Protein AF-A0A953E4W8-F1 (afdb_monomer)

Sequence (129 aa):
MKRWLADLLIRLLRNFVEQVLTALLLWLLEALKAKLHECWQARHDRKRAEQEEAARERQRAEAAGDSEAARAAAAREAAAVRDANLIREMAEATKQVIESIALEVPKAVSEAVAAAADQSQKAIAQISG

Solvent-accessible surface area (backbone atoms only — not comparable to full-atom values): 6850 Å² total; per-residue (Å²): 114,75,66,62,54,51,54,50,50,52,54,51,51,49,55,50,51,54,50,53,51,49,53,51,50,52,52,48,51,52,52,50,50,52,52,50,47,52,55,48,50,60,51,49,54,52,50,50,52,54,44,54,50,31,53,51,51,24,53,51,23,55,76,68,67,39,67,65,55,27,52,56,26,50,53,50,39,54,49,49,52,50,53,53,51,50,52,51,52,52,53,52,54,50,49,52,50,52,56,49,48,68,58,50,49,61,50,56,50,51,54,53,52,49,52,52,50,52,51,51,51,51,53,54,51,67,76,75,108

Structure (mmCIF, N/CA/C/O backbone):
data_AF-A0A953E4W8-F1
#
_entry.id   AF-A0A953E4W8-F1
#
loop_
_atom_site.group_PDB
_atom_site.id
_atom_site.type_symbol
_atom_site.label_atom_id
_atom_site.label_alt_id
_atom_site.label_comp_id
_atom_site.label_asym_id
_atom_site.label_entity_id
_atom_site.label_seq_id
_atom_site.pdbx_PDB_ins_code
_atom_site.Cartn_x
_atom_site.Cartn_y
_atom_site.Cartn_z
_atom_site.occupancy
_atom_site.B_iso_or_equiv
_atom_site.auth_seq_id
_atom_site.auth_comp_id
_atom_site.auth_asym_id
_atom_site.auth_atom_id
_atom_site.pdbx_PDB_model_num
ATOM 1 N N . MET A 1 1 ? -26.256 0.101 48.212 1.00 70.00 1 MET A N 1
ATOM 2 C CA . MET A 1 1 ? -24.826 0.431 47.995 1.00 70.00 1 MET A CA 1
ATOM 3 C C . MET A 1 1 ? -24.113 -0.537 47.044 1.00 70.00 1 MET A C 1
ATOM 5 O O . MET A 1 1 ? -23.498 -0.057 46.106 1.00 70.00 1 MET A O 1
ATOM 9 N N . LYS A 1 2 ? -24.232 -1.869 47.196 1.00 74.38 2 LYS A N 1
ATOM 10 C CA . LYS A 1 2 ? -23.499 -2.853 46.361 1.00 74.38 2 LYS A CA 1
ATOM 11 C C . LYS A 1 2 ? -23.723 -2.735 44.833 1.00 74.38 2 LYS A C 1
ATOM 13 O O . LYS A 1 2 ? -22.767 -2.858 44.082 1.00 74.38 2 LYS A O 1
ATOM 18 N N . ARG A 1 3 ? -24.948 -2.433 44.374 1.00 77.25 3 ARG A N 1
ATOM 19 C CA . ARG A 1 3 ? -25.274 -2.292 42.933 1.00 77.25 3 ARG A CA 1
ATOM 20 C C . ARG A 1 3 ? -24.633 -1.070 42.264 1.00 77.25 3 ARG A C 1
ATOM 22 O O . ARG A 1 3 ? -24.191 -1.166 41.131 1.00 77.25 3 ARG A O 1
ATOM 29 N N . TRP A 1 4 ? -24.506 0.042 42.989 1.00 86.31 4 TRP A N 1
ATOM 30 C CA . TRP A 1 4 ? -23.878 1.260 42.463 1.00 86.31 4 TRP A CA 1
ATOM 31 C C . TRP A 1 4 ? -22.383 1.058 42.175 1.00 86.31 4 TRP A C 1
ATOM 33 O O . TRP A 1 4 ? -21.880 1.521 41.157 1.00 86.31 4 TRP A O 1
ATOM 43 N N . LEU A 1 5 ? -21.688 0.307 43.038 1.00 89.50 5 LEU A N 1
ATOM 44 C CA . LEU A 1 5 ? -20.272 -0.007 42.845 1.00 89.50 5 LEU A CA 1
ATOM 45 C C . LEU A 1 5 ? -20.053 -0.932 41.637 1.00 89.50 5 LEU A C 1
ATOM 47 O O . LEU A 1 5 ? -19.123 -0.707 40.870 1.00 89.50 5 LEU A O 1
ATOM 51 N N . ALA A 1 6 ? -20.919 -1.935 41.452 1.00 81.00 6 ALA A N 1
ATOM 52 C CA . ALA A 1 6 ? -20.861 -2.835 40.299 1.00 81.00 6 ALA A CA 1
ATOM 53 C C . ALA A 1 6 ? -21.097 -2.084 38.975 1.00 81.00 6 ALA A C 1
ATOM 55 O O . ALA A 1 6 ? -20.328 -2.259 38.034 1.00 81.00 6 ALA A O 1
ATOM 56 N N . ASP A 1 7 ? -22.083 -1.183 38.926 1.00 83.88 7 ASP A N 1
ATOM 57 C CA . ASP A 1 7 ? -22.347 -0.346 37.747 1.00 83.88 7 ASP A CA 1
ATOM 58 C C . ASP A 1 7 ? -21.177 0.586 37.410 1.00 83.88 7 ASP A C 1
ATOM 60 O O . ASP A 1 7 ? -20.830 0.757 36.238 1.00 83.88 7 ASP A O 1
ATOM 64 N N . LEU A 1 8 ? -20.545 1.181 38.427 1.00 90.44 8 LEU A N 1
ATOM 65 C CA . LEU A 1 8 ? -19.372 2.031 38.235 1.00 90.44 8 LEU A CA 1
ATOM 66 C C . LEU A 1 8 ? -18.190 1.225 37.677 1.00 90.44 8 LEU A C 1
ATOM 68 O O . LEU A 1 8 ? -17.541 1.661 36.726 1.00 90.44 8 LEU A O 1
ATOM 72 N N . LEU A 1 9 ? -17.947 0.035 38.236 1.00 89.31 9 LEU A N 1
ATOM 73 C CA . LEU A 1 9 ? -16.902 -0.885 37.788 1.00 89.31 9 LEU A CA 1
ATOM 74 C C . LEU A 1 9 ? -17.098 -1.295 36.329 1.00 89.31 9 LEU A C 1
ATOM 76 O O . LEU A 1 9 ? -16.143 -1.251 35.563 1.00 89.31 9 LEU A O 1
ATOM 80 N N . ILE A 1 10 ? -18.325 -1.626 35.920 1.00 84.25 10 ILE A N 1
ATOM 81 C CA . ILE A 1 10 ? -18.620 -2.037 34.540 1.00 84.25 10 ILE A CA 1
ATOM 82 C C . ILE A 1 10 ? -18.406 -0.882 33.557 1.00 84.25 10 ILE A C 1
ATOM 84 O O . ILE A 1 10 ? -17.823 -1.090 32.496 1.00 84.25 10 ILE A O 1
ATOM 88 N N . ARG A 1 11 ? -18.811 0.348 33.904 1.00 84.94 11 ARG A N 1
ATOM 89 C CA . ARG A 1 11 ? -18.560 1.529 33.054 1.00 84.94 11 ARG A CA 1
ATOM 90 C C . ARG A 1 11 ? -17.070 1.822 32.902 1.00 84.94 11 ARG A C 1
ATOM 92 O O . ARG A 1 11 ? -16.615 2.097 31.796 1.00 84.94 11 ARG A O 1
ATOM 99 N N . LEU A 1 12 ? -16.314 1.741 33.998 1.00 87.94 12 LEU A N 1
ATOM 100 C CA . LEU A 1 12 ? -14.861 1.917 33.976 1.00 87.94 12 LEU A CA 1
ATOM 101 C C . LEU A 1 12 ? -14.181 0.836 33.136 1.00 87.94 12 LEU A C 1
ATOM 103 O O . LEU A 1 12 ? -13.343 1.163 32.300 1.00 87.94 12 LEU A O 1
ATOM 107 N N . LEU A 1 13 ? -14.573 -0.429 33.316 1.00 85.88 13 LEU A N 1
ATOM 108 C CA . LEU A 1 13 ? -14.018 -1.545 32.555 1.00 85.88 13 LEU A CA 1
ATOM 109 C C . LEU A 1 13 ? -14.324 -1.398 31.062 1.00 85.88 13 LEU A C 1
ATOM 111 O O . LEU A 1 13 ? -13.432 -1.580 30.244 1.00 85.88 13 LEU A O 1
ATOM 115 N N . ARG A 1 14 ? -15.554 -1.006 30.707 1.00 81.62 14 ARG A N 1
ATOM 116 C CA . ARG A 1 14 ? -15.955 -0.751 29.319 1.00 81.62 14 ARG A CA 1
ATOM 117 C C . ARG A 1 14 ? -15.106 0.346 28.682 1.00 81.62 14 ARG A C 1
ATOM 119 O O . ARG A 1 14 ? -14.531 0.113 27.627 1.00 81.62 14 ARG A O 1
ATOM 126 N N . ASN A 1 15 ? -14.979 1.499 29.338 1.00 85.12 15 ASN A N 1
ATOM 127 C CA . ASN A 1 15 ? -14.169 2.604 28.823 1.00 85.12 15 ASN A CA 1
ATOM 128 C C . ASN A 1 15 ? -12.692 2.216 28.691 1.00 85.12 15 ASN A C 1
ATOM 130 O O . ASN A 1 15 ? -12.044 2.578 27.714 1.00 85.12 15 ASN A O 1
ATOM 134 N N . PHE A 1 16 ? -12.159 1.466 29.658 1.00 83.88 16 PHE A N 1
ATOM 135 C CA . PHE A 1 16 ? -10.785 0.977 29.604 1.00 83.88 16 PHE A CA 1
ATOM 136 C C . PHE A 1 16 ? -10.578 0.017 28.428 1.00 83.88 16 PHE A C 1
ATOM 138 O O . PHE A 1 16 ? -9.639 0.182 27.654 1.00 83.88 16 PHE A O 1
ATOM 145 N N . VAL A 1 17 ? -11.481 -0.950 28.255 1.00 83.75 17 VAL A N 1
ATOM 146 C CA . VA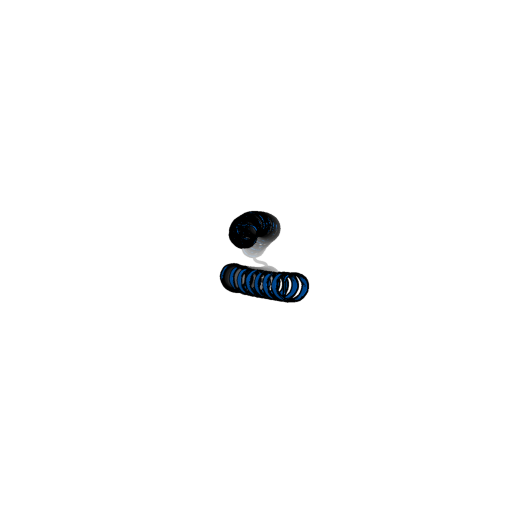L A 1 17 ? -11.440 -1.919 27.155 1.00 83.75 17 VAL A CA 1
ATOM 147 C C . VAL A 1 17 ? -11.578 -1.213 25.803 1.00 83.75 17 VAL A C 1
ATOM 149 O O . VAL A 1 17 ? -10.773 -1.476 24.914 1.00 83.75 17 VAL A O 1
ATOM 152 N N . GLU A 1 18 ? -12.510 -0.265 25.657 1.00 81.00 18 GLU A N 1
ATOM 153 C CA . GLU A 1 18 ? -12.665 0.551 24.441 1.00 81.00 18 GLU A CA 1
ATOM 154 C C . GLU A 1 18 ? -11.392 1.355 24.120 1.00 81.00 18 GLU A C 1
ATOM 156 O O . GLU A 1 18 ? -10.946 1.367 22.969 1.00 81.00 18 GLU A O 1
ATOM 161 N N . GLN A 1 19 ? -10.753 1.978 25.118 1.00 82.56 19 GLN A N 1
ATOM 162 C CA . GLN A 1 19 ? -9.501 2.717 24.920 1.00 82.56 19 GLN A CA 1
ATOM 163 C C . GLN A 1 19 ? -8.333 1.804 24.531 1.00 82.56 19 GLN A C 1
ATOM 165 O O . GLN A 1 19 ? -7.614 2.113 23.581 1.00 82.56 19 GLN A O 1
ATOM 170 N N . VAL A 1 20 ? -8.152 0.674 25.224 1.00 85.31 20 VAL A N 1
ATOM 171 C CA . VAL A 1 20 ? -7.076 -0.287 24.931 1.00 85.31 20 VAL A CA 1
ATOM 172 C C . VAL A 1 20 ? -7.248 -0.879 23.534 1.00 85.31 20 VAL A C 1
ATOM 174 O O . VAL A 1 20 ? -6.282 -0.943 22.776 1.00 85.31 20 VAL A O 1
ATOM 177 N N . LEU A 1 21 ? -8.470 -1.256 23.153 1.00 83.12 21 LEU A N 1
ATOM 178 C CA . LEU A 1 21 ? -8.756 -1.762 21.811 1.00 83.12 21 LEU A CA 1
ATOM 179 C C . LEU A 1 21 ? -8.523 -0.704 20.737 1.00 83.12 21 LEU A C 1
ATOM 181 O O . LEU A 1 21 ? -7.903 -1.008 19.723 1.00 83.12 21 LEU A O 1
ATOM 185 N N . THR A 1 22 ? -8.952 0.537 20.962 1.00 82.25 22 THR A N 1
ATOM 186 C CA . THR A 1 22 ? -8.703 1.632 20.012 1.00 82.25 22 THR A CA 1
ATOM 187 C C . THR A 1 22 ? -7.204 1.872 19.831 1.00 82.25 22 THR A C 1
ATOM 189 O O . THR A 1 22 ? -6.736 1.991 18.700 1.00 82.25 22 THR A O 1
ATOM 192 N N . ALA A 1 23 ? -6.431 1.880 20.921 1.00 81.38 23 ALA A N 1
ATOM 193 C CA . ALA A 1 23 ? -4.980 2.037 20.865 1.00 81.38 23 ALA A CA 1
ATOM 194 C C . ALA A 1 23 ? -4.304 0.877 20.112 1.00 81.38 23 ALA A C 1
ATOM 196 O O . ALA A 1 23 ? -3.439 1.113 19.271 1.00 81.38 23 ALA A O 1
ATOM 197 N N . LEU A 1 24 ? -4.732 -0.367 20.360 1.00 84.94 24 LEU A N 1
ATOM 198 C CA . LEU A 1 24 ? -4.236 -1.547 19.645 1.00 84.94 24 LEU A CA 1
ATOM 199 C C . LEU A 1 24 ? -4.577 -1.507 18.151 1.00 84.94 24 LEU A C 1
ATOM 201 O O . LEU A 1 24 ? -3.732 -1.854 17.330 1.00 84.94 24 LEU A O 1
ATOM 205 N N . LEU A 1 25 ? -5.785 -1.067 17.789 1.00 82.62 25 LEU A N 1
ATOM 206 C CA . LEU A 1 25 ? -6.201 -0.920 16.393 1.00 82.62 25 LEU A CA 1
ATOM 207 C C . LEU A 1 25 ? -5.398 0.160 15.671 1.00 82.62 25 LEU A C 1
ATOM 209 O O . LEU A 1 25 ? -4.935 -0.078 14.559 1.00 82.62 25 LEU A O 1
ATOM 213 N N . LEU A 1 26 ? -5.194 1.319 16.301 1.00 84.00 26 LEU A N 1
ATOM 214 C CA . LEU A 1 26 ? -4.360 2.385 15.745 1.00 84.00 26 LEU A CA 1
ATOM 215 C C . LEU A 1 26 ? -2.924 1.903 15.531 1.00 84.00 26 LEU A C 1
ATOM 217 O O . LEU A 1 26 ? -2.381 2.064 14.441 1.00 84.00 26 LEU A O 1
ATOM 221 N N . TRP A 1 27 ? -2.347 1.234 16.530 1.00 84.88 27 TRP A N 1
ATOM 222 C CA . TRP A 1 27 ? -1.007 0.665 16.424 1.00 84.88 27 TRP A CA 1
ATOM 223 C C . TRP A 1 27 ? -0.900 -0.382 15.304 1.00 84.88 27 TRP A C 1
ATOM 225 O O . TRP A 1 27 ? 0.045 -0.360 14.514 1.00 84.88 27 TRP A O 1
ATOM 235 N N . LEU A 1 28 ? -1.893 -1.269 15.180 1.00 85.00 28 LEU A N 1
ATOM 236 C CA . LEU A 1 28 ? -1.947 -2.266 14.110 1.00 85.00 28 LEU A CA 1
ATOM 237 C C . LEU A 1 28 ? -2.035 -1.608 12.726 1.00 85.00 28 LEU A C 1
ATOM 239 O O . LEU A 1 28 ? -1.326 -2.020 11.809 1.00 85.00 28 LEU A O 1
ATOM 243 N N . LEU A 1 29 ? -2.882 -0.586 12.573 1.00 83.38 29 LEU A N 1
ATOM 244 C CA . LEU A 1 29 ? -3.036 0.161 11.322 1.00 83.38 29 LEU A CA 1
ATOM 245 C C . LEU A 1 29 ? -1.743 0.880 10.929 1.00 83.38 29 LEU A C 1
ATOM 247 O O . LEU A 1 29 ? -1.359 0.849 9.759 1.00 83.38 29 LEU A O 1
ATOM 251 N N . GLU A 1 30 ? -1.044 1.485 11.889 1.00 85.19 30 GLU A N 1
ATOM 252 C CA . GLU A 1 30 ? 0.260 2.106 11.650 1.00 85.19 30 GLU A CA 1
ATOM 253 C C . GLU A 1 30 ? 1.305 1.082 11.198 1.00 85.19 30 GLU A C 1
ATOM 255 O O . GLU A 1 30 ? 2.003 1.318 10.208 1.00 85.19 30 GLU A O 1
ATOM 260 N N . ALA A 1 31 ? 1.370 -0.081 11.851 1.00 82.31 31 ALA A N 1
ATOM 261 C CA . ALA A 1 31 ? 2.287 -1.155 11.475 1.00 82.31 31 ALA A CA 1
ATOM 262 C C . ALA A 1 31 ? 1.999 -1.697 10.061 1.00 82.31 31 ALA A C 1
ATOM 264 O O . ALA A 1 31 ? 2.920 -1.880 9.258 1.00 82.31 31 ALA A O 1
ATOM 265 N N . LEU A 1 32 ? 0.721 -1.907 9.727 1.00 84.44 32 LEU A N 1
ATOM 266 C CA . LEU A 1 32 ? 0.283 -2.337 8.396 1.00 84.44 32 LEU A CA 1
ATOM 267 C C . LEU A 1 32 ? 0.634 -1.303 7.328 1.00 84.44 32 LEU A C 1
ATOM 269 O O . LEU A 1 32 ? 1.190 -1.653 6.287 1.00 84.44 32 LEU A O 1
ATOM 273 N N . LYS A 1 33 ? 0.367 -0.023 7.599 1.00 82.25 33 LYS A N 1
ATOM 274 C CA . LYS A 1 33 ? 0.711 1.082 6.702 1.00 82.25 33 LYS A CA 1
ATOM 275 C C . LYS A 1 33 ? 2.217 1.156 6.460 1.00 82.25 33 LYS A C 1
ATOM 277 O O . LYS A 1 33 ? 2.627 1.301 5.310 1.00 82.25 33 LYS A O 1
ATOM 282 N N . ALA A 1 34 ? 3.031 1.025 7.508 1.00 81.19 34 ALA A N 1
ATOM 283 C CA . ALA A 1 34 ? 4.486 1.035 7.392 1.00 81.19 34 ALA A CA 1
ATOM 284 C C . ALA 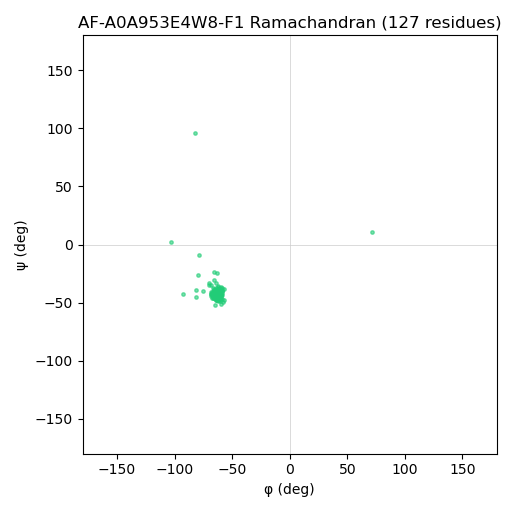A 1 34 ? 4.987 -0.122 6.514 1.00 81.19 34 ALA A C 1
ATOM 286 O O . ALA A 1 34 ? 5.735 0.109 5.564 1.00 81.19 34 ALA A O 1
ATOM 287 N N . LYS A 1 35 ? 4.506 -1.352 6.747 1.00 81.00 35 LYS A N 1
ATOM 288 C CA . LYS A 1 35 ? 4.897 -2.509 5.926 1.00 81.00 35 LYS A CA 1
ATOM 289 C C . LYS A 1 35 ? 4.436 -2.418 4.481 1.00 81.00 35 LYS A C 1
ATOM 291 O O . LYS A 1 35 ? 5.202 -2.753 3.580 1.00 81.00 35 LYS A O 1
ATOM 296 N N . LEU A 1 36 ? 3.228 -1.924 4.242 1.00 83.94 36 LEU A N 1
ATOM 297 C CA . LEU A 1 36 ? 2.746 -1.688 2.886 1.00 83.94 36 LEU A CA 1
ATOM 298 C C . LEU A 1 36 ? 3.576 -0.624 2.171 1.00 83.94 36 LEU A C 1
ATOM 300 O O . LEU A 1 36 ? 3.900 -0.805 1.000 1.00 83.94 36 LEU A O 1
ATOM 304 N N . HIS A 1 37 ? 3.967 0.441 2.872 1.00 84.31 37 HIS A N 1
ATOM 305 C CA . HIS A 1 37 ? 4.826 1.475 2.311 1.00 84.31 37 HIS A CA 1
ATOM 306 C C . HIS A 1 37 ? 6.211 0.931 1.943 1.00 84.31 37 HIS A C 1
ATOM 308 O O . HIS A 1 37 ? 6.650 1.136 0.815 1.00 84.31 37 HIS A O 1
ATOM 314 N N . GLU A 1 38 ? 6.854 0.167 2.832 1.00 81.75 38 GLU A N 1
ATOM 315 C CA . GLU A 1 38 ? 8.145 -0.485 2.563 1.00 81.75 38 GLU A CA 1
ATOM 316 C C . GLU A 1 38 ? 8.072 -1.416 1.343 1.00 81.75 38 GLU A C 1
ATOM 318 O O . GLU A 1 38 ? 8.895 -1.329 0.430 1.00 81.75 38 GLU A O 1
ATOM 323 N N . CYS A 1 39 ? 7.070 -2.301 1.299 1.00 86.88 39 CYS A N 1
ATOM 324 C CA . CYS A 1 39 ? 6.889 -3.233 0.188 1.00 86.88 39 CYS A CA 1
ATOM 325 C C . CYS A 1 39 ? 6.600 -2.507 -1.131 1.00 86.88 39 CYS A C 1
ATOM 327 O O . CYS A 1 39 ? 7.126 -2.893 -2.179 1.00 86.88 39 CYS A O 1
ATOM 329 N N . TRP A 1 40 ? 5.775 -1.459 -1.085 1.00 85.69 40 TRP A N 1
ATOM 330 C CA . TRP A 1 40 ? 5.459 -0.642 -2.249 1.00 85.69 40 TRP A CA 1
ATOM 331 C C . TRP A 1 40 ? 6.700 0.083 -2.766 1.00 85.69 40 TRP A C 1
ATOM 333 O O . TRP A 1 40 ? 6.999 -0.009 -3.955 1.00 85.69 40 TRP A O 1
ATOM 343 N N . GLN A 1 41 ? 7.457 0.726 -1.878 1.00 86.44 41 GLN A N 1
ATOM 344 C CA . GLN A 1 41 ? 8.660 1.471 -2.227 1.00 86.44 41 GLN A CA 1
ATOM 345 C C . GLN A 1 41 ? 9.720 0.548 -2.837 1.00 86.44 41 GLN A C 1
ATOM 347 O O . GLN A 1 41 ? 10.189 0.802 -3.943 1.00 86.44 41 GLN A O 1
ATOM 352 N N . ALA A 1 42 ? 9.987 -0.603 -2.210 1.00 85.44 42 ALA A N 1
ATOM 353 C CA . ALA A 1 42 ? 10.931 -1.587 -2.737 1.00 85.44 42 ALA A CA 1
ATOM 354 C C . ALA A 1 42 ? 10.541 -2.106 -4.134 1.00 85.44 42 ALA A C 1
ATOM 356 O O . ALA A 1 42 ? 11.409 -2.343 -4.978 1.00 85.44 42 ALA A O 1
ATOM 357 N N . ARG A 1 43 ? 9.243 -2.301 -4.403 1.00 85.12 43 ARG A N 1
ATOM 358 C CA . ARG A 1 43 ? 8.764 -2.746 -5.721 1.00 85.12 43 ARG A CA 1
ATOM 359 C C . ARG A 1 43 ? 8.806 -1.626 -6.757 1.00 85.12 43 ARG A C 1
ATOM 361 O O . ARG A 1 43 ? 9.169 -1.874 -7.905 1.00 85.12 43 ARG A O 1
ATOM 368 N N . HIS A 1 44 ? 8.440 -0.418 -6.358 1.00 83.06 44 HIS A N 1
ATOM 369 C CA . HIS A 1 44 ? 8.444 0.755 -7.217 1.00 83.06 44 HIS A CA 1
ATOM 370 C C . HIS A 1 44 ? 9.866 1.139 -7.646 1.00 83.06 44 HIS A C 1
ATOM 372 O O . HIS A 1 44 ? 10.091 1.395 -8.826 1.00 83.06 44 HIS A O 1
ATOM 378 N N . ASP A 1 45 ? 10.839 1.083 -6.736 1.00 88.69 45 ASP A N 1
ATOM 379 C CA . ASP A 1 45 ? 12.236 1.398 -7.045 1.00 88.69 45 ASP A CA 1
ATOM 380 C C . ASP A 1 45 ? 12.837 0.393 -8.040 1.00 88.69 45 ASP A C 1
ATOM 382 O O . ASP A 1 45 ? 13.489 0.793 -9.004 1.00 88.69 45 ASP A O 1
ATOM 386 N N . ARG A 1 46 ? 12.527 -0.905 -7.891 1.00 86.12 46 ARG A N 1
ATOM 387 C CA . ARG A 1 46 ? 12.896 -1.935 -8.884 1.00 86.12 46 ARG A CA 1
ATOM 388 C C . ARG A 1 46 ? 12.303 -1.638 -10.259 1.00 86.12 46 ARG A C 1
ATOM 390 O O . ARG A 1 46 ? 12.999 -1.731 -11.260 1.00 86.12 46 ARG A O 1
ATOM 397 N N . LYS A 1 47 ? 11.031 -1.237 -10.311 1.00 85.94 47 LYS A N 1
ATOM 398 C CA . LYS A 1 47 ? 10.347 -0.935 -11.577 1.00 85.94 47 LYS A CA 1
ATOM 399 C C . LYS A 1 47 ? 10.859 0.339 -12.239 1.00 85.94 47 LYS A C 1
ATOM 401 O O . LYS A 1 47 ? 10.945 0.377 -13.462 1.00 85.94 47 LYS A O 1
ATOM 406 N N . ARG A 1 48 ? 11.243 1.355 -11.460 1.00 86.19 48 ARG A N 1
ATOM 407 C CA . ARG A 1 48 ? 11.941 2.534 -11.993 1.00 86.19 48 ARG A CA 1
ATOM 408 C C . ARG A 1 48 ? 13.277 2.153 -12.621 1.00 86.19 48 ARG A C 1
ATOM 410 O O . ARG A 1 48 ? 13.539 2.574 -13.741 1.00 86.19 48 ARG A O 1
ATOM 417 N N . ALA A 1 49 ? 14.068 1.318 -11.948 1.00 88.12 49 ALA A N 1
ATOM 418 C CA . ALA A 1 49 ? 15.325 0.826 -12.506 1.00 88.12 49 ALA A CA 1
ATOM 419 C C . ALA A 1 49 ? 15.101 0.051 -13.821 1.00 88.12 49 ALA A C 1
ATOM 421 O O . ALA A 1 49 ? 15.749 0.356 -14.817 1.00 88.12 49 ALA A O 1
ATOM 422 N N . GLU A 1 50 ? 14.119 -0.860 -13.865 1.00 87.00 50 GLU A N 1
ATOM 423 C CA . GLU A 1 50 ? 13.750 -1.602 -15.085 1.00 87.00 50 GLU A CA 1
ATOM 424 C C . GLU A 1 50 ? 13.321 -0.671 -16.240 1.00 87.00 50 GLU A C 1
ATOM 426 O O . GLU A 1 50 ? 13.689 -0.898 -17.393 1.00 87.00 50 GLU A O 1
ATOM 431 N N . GLN A 1 51 ? 12.563 0.396 -15.953 1.00 85.69 51 GLN A N 1
ATOM 432 C CA . GLN A 1 51 ? 12.161 1.386 -16.963 1.00 85.69 51 GLN A CA 1
ATOM 433 C C . GLN A 1 51 ? 13.351 2.190 -17.493 1.00 85.69 51 GLN A C 1
ATOM 435 O O . GLN A 1 51 ? 13.463 2.397 -18.702 1.00 85.69 51 GLN A O 1
ATOM 440 N N . GLU A 1 52 ? 14.249 2.632 -16.612 1.00 89.31 52 GLU A N 1
ATOM 441 C CA . GLU A 1 52 ? 15.457 3.353 -17.015 1.00 89.31 52 GLU A CA 1
ATOM 442 C C . GLU A 1 52 ? 16.393 2.476 -17.854 1.00 89.31 52 GLU A C 1
ATOM 444 O O . GLU A 1 52 ? 16.959 2.951 -18.840 1.00 89.31 52 GLU A O 1
ATOM 449 N N . GLU A 1 53 ? 16.549 1.200 -17.498 1.00 89.69 53 GLU A N 1
ATOM 450 C CA . GLU A 1 53 ? 17.329 0.233 -18.274 1.00 89.69 53 GLU A CA 1
ATOM 451 C C . GLU A 1 53 ? 16.722 0.011 -19.661 1.00 89.69 53 GLU A C 1
ATOM 453 O O . GLU A 1 53 ? 17.433 0.146 -20.658 1.00 89.69 53 GLU A O 1
ATOM 458 N N . ALA A 1 54 ? 15.407 -0.218 -19.748 1.00 85.19 54 ALA A N 1
ATOM 459 C CA . ALA A 1 54 ? 14.710 -0.384 -21.024 1.00 85.19 54 ALA A CA 1
ATOM 460 C C . ALA A 1 54 ? 14.816 0.867 -21.919 1.00 85.19 54 ALA A C 1
ATOM 462 O O . ALA A 1 54 ? 15.064 0.754 -23.123 1.00 85.19 54 ALA A O 1
ATOM 463 N N . ALA A 1 55 ? 14.697 2.067 -21.341 1.00 85.62 55 ALA A N 1
ATOM 464 C CA . ALA A 1 55 ? 14.861 3.323 -22.071 1.00 85.62 55 ALA A CA 1
ATOM 465 C C . ALA A 1 55 ? 16.296 3.499 -22.602 1.00 85.62 55 ALA A C 1
ATOM 467 O O . ALA A 1 55 ? 16.497 3.917 -23.745 1.00 85.62 55 ALA A O 1
ATOM 468 N N . ARG A 1 56 ? 17.310 3.133 -21.804 1.00 90.38 56 ARG A N 1
ATOM 469 C CA . ARG A 1 56 ? 18.719 3.154 -22.233 1.00 90.38 56 ARG A CA 1
ATOM 470 C C . ARG A 1 56 ? 18.994 2.123 -23.330 1.00 90.38 56 ARG A C 1
ATOM 472 O O . ARG A 1 56 ? 19.719 2.433 -24.273 1.00 90.38 56 ARG A O 1
ATOM 479 N N . GLU A 1 57 ? 18.434 0.918 -23.232 1.00 88.06 57 GLU A N 1
ATOM 480 C CA . GLU A 1 57 ? 18.546 -0.116 -24.273 1.00 88.06 57 GLU A CA 1
ATOM 481 C C . GLU A 1 57 ? 17.965 0.365 -25.604 1.00 88.06 57 GLU A C 1
ATOM 483 O O . GLU A 1 57 ? 18.606 0.216 -26.646 1.00 88.06 57 GLU A O 1
ATOM 488 N N . ARG A 1 58 ? 16.802 1.021 -25.564 1.00 84.94 58 ARG A N 1
ATOM 489 C CA . ARG A 1 58 ? 16.174 1.608 -26.747 1.00 84.94 58 ARG A CA 1
ATOM 490 C C . ARG A 1 58 ? 17.059 2.666 -27.406 1.00 84.94 58 ARG A C 1
ATOM 492 O O . ARG A 1 58 ? 17.300 2.583 -28.605 1.00 84.94 58 ARG A O 1
ATOM 499 N N . GLN A 1 59 ? 17.603 3.605 -26.629 1.00 88.69 59 GLN A N 1
ATOM 500 C CA . GLN A 1 59 ? 18.505 4.639 -27.156 1.00 88.69 59 GLN A CA 1
ATOM 501 C C . GLN A 1 59 ? 19.765 4.041 -27.799 1.00 88.69 59 GLN A C 1
ATOM 503 O O . GLN A 1 59 ? 20.226 4.532 -28.827 1.00 88.69 59 GLN A O 1
ATOM 508 N N . ARG A 1 60 ? 20.315 2.961 -27.225 1.00 92.31 60 ARG A N 1
ATOM 509 C CA . ARG A 1 60 ? 21.469 2.253 -27.804 1.00 92.31 60 ARG A CA 1
ATOM 510 C C . ARG A 1 60 ? 21.123 1.575 -29.127 1.00 92.31 60 ARG A C 1
ATOM 512 O O . ARG A 1 60 ? 21.899 1.682 -30.071 1.00 92.31 60 ARG A O 1
ATOM 519 N N . ALA A 1 61 ? 19.978 0.898 -29.198 1.00 88.06 61 ALA A N 1
ATOM 520 C 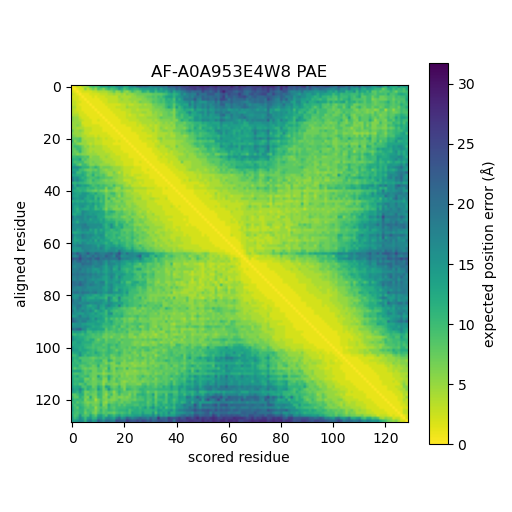CA . ALA A 1 61 ? 19.518 0.241 -30.420 1.00 88.06 61 ALA A CA 1
ATOM 521 C C . ALA A 1 61 ? 19.224 1.256 -31.539 1.00 88.06 61 ALA A C 1
ATOM 523 O O . ALA A 1 61 ? 19.633 1.055 -32.681 1.00 88.06 61 ALA A O 1
ATOM 524 N N . GLU A 1 62 ? 18.589 2.381 -31.197 1.00 88.94 62 GLU A N 1
ATOM 525 C CA . GLU A 1 62 ? 18.323 3.483 -32.129 1.00 88.94 62 GLU A CA 1
ATOM 526 C C . GLU A 1 62 ? 19.627 4.120 -32.641 1.00 88.94 62 GLU A C 1
ATOM 528 O O . GLU A 1 62 ? 19.772 4.329 -33.845 1.00 88.94 62 GLU A O 1
ATOM 533 N N . ALA A 1 63 ? 20.613 4.353 -31.768 1.00 90.69 63 ALA A N 1
ATOM 534 C CA . ALA A 1 63 ? 21.923 4.878 -32.163 1.00 90.69 63 ALA A CA 1
ATOM 535 C C . ALA A 1 63 ? 22.726 3.907 -33.048 1.00 90.69 63 ALA A C 1
ATOM 537 O O . ALA A 1 63 ? 23.506 4.345 -33.892 1.00 90.69 63 ALA A O 1
ATOM 538 N N . ALA A 1 64 ? 22.531 2.597 -32.875 1.00 92.50 64 ALA A N 1
ATOM 539 C CA . ALA A 1 64 ? 23.142 1.563 -33.708 1.00 92.50 64 ALA A CA 1
ATOM 540 C C . ALA A 1 64 ? 22.433 1.371 -35.064 1.00 92.50 64 ALA A C 1
ATOM 542 O O . ALA A 1 64 ? 22.944 0.648 -35.917 1.00 92.50 64 ALA A O 1
ATOM 543 N N . GLY A 1 65 ? 21.264 1.993 -35.273 1.00 92.56 65 GLY A N 1
ATOM 544 C CA . GLY A 1 65 ? 20.456 1.823 -36.484 1.00 92.56 65 GLY A CA 1
ATOM 545 C C . GLY A 1 65 ? 19.775 0.453 -36.601 1.00 92.56 65 GLY A C 1
ATOM 546 O O . GLY A 1 65 ? 19.218 0.133 -37.653 1.00 92.56 65 GLY A O 1
ATOM 547 N N . ASP A 1 66 ? 19.788 -0.355 -35.537 1.00 93.38 66 ASP A N 1
ATOM 548 C CA . ASP A 1 66 ? 19.150 -1.669 -35.516 1.00 93.38 66 ASP A CA 1
ATOM 549 C C . ASP A 1 66 ? 17.650 -1.516 -35.230 1.00 93.38 66 ASP A C 1
ATOM 551 O O . ASP A 1 66 ? 17.185 -1.408 -34.090 1.00 93.38 66 ASP A O 1
ATOM 555 N N . SER A 1 67 ? 16.879 -1.492 -36.317 1.00 89.38 67 SER A N 1
ATOM 556 C CA . SER A 1 67 ? 15.429 -1.296 -36.287 1.00 89.38 67 SER A CA 1
ATOM 557 C C . SER A 1 67 ? 14.669 -2.442 -35.609 1.00 89.38 67 SER A C 1
ATOM 559 O O . SER A 1 67 ? 13.546 -2.231 -35.145 1.00 89.38 67 SER A O 1
ATOM 561 N 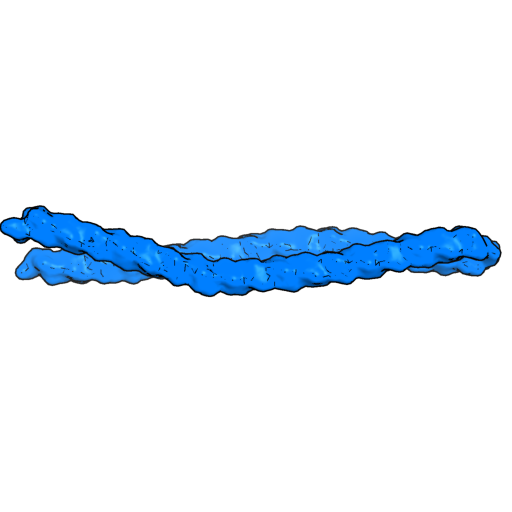N . GLU A 1 68 ? 15.237 -3.649 -35.556 1.00 90.19 68 GLU A N 1
ATOM 562 C CA . GLU A 1 68 ? 14.611 -4.804 -34.909 1.00 90.19 68 GLU A CA 1
ATOM 563 C C . GLU A 1 68 ? 14.838 -4.751 -33.396 1.00 90.19 68 GLU A C 1
ATOM 565 O O . GLU A 1 68 ? 13.880 -4.850 -32.619 1.00 90.19 68 GLU A O 1
ATOM 570 N N . ALA A 1 69 ? 16.072 -4.453 -32.979 1.00 84.62 69 ALA A N 1
ATOM 571 C CA . ALA A 1 69 ? 16.397 -4.214 -31.578 1.00 84.62 69 ALA A CA 1
ATOM 572 C C . ALA A 1 69 ? 15.616 -3.018 -31.002 1.00 84.62 69 ALA A C 1
ATOM 574 O O . ALA A 1 69 ? 15.109 -3.096 -29.879 1.00 84.62 69 ALA A O 1
ATOM 575 N N . ALA A 1 70 ? 15.424 -1.946 -31.780 1.00 81.38 70 ALA A N 1
ATOM 576 C CA . ALA A 1 70 ? 14.638 -0.784 -31.361 1.00 81.38 70 ALA A CA 1
ATOM 577 C C . ALA A 1 70 ? 13.159 -1.137 -31.101 1.00 81.38 70 ALA A C 1
ATOM 579 O O . ALA A 1 70 ? 12.574 -0.694 -30.110 1.00 81.38 70 ALA A O 1
ATOM 580 N N . ARG A 1 71 ? 12.551 -1.991 -31.939 1.00 88.94 71 ARG A N 1
ATOM 581 C CA . ARG A 1 71 ? 11.170 -2.469 -31.730 1.00 88.94 71 ARG A CA 1
ATOM 582 C C . ARG A 1 71 ? 11.054 -3.391 -30.521 1.00 88.94 71 ARG A C 1
ATOM 584 O O . ARG A 1 71 ? 10.092 -3.272 -29.762 1.00 88.94 71 ARG A O 1
ATOM 591 N N . ALA A 1 72 ? 12.020 -4.288 -30.324 1.00 87.62 72 ALA A N 1
ATOM 592 C CA . ALA A 1 72 ? 12.044 -5.175 -29.165 1.00 87.62 72 ALA A CA 1
ATOM 593 C C . ALA A 1 72 ? 12.180 -4.385 -27.849 1.00 87.62 72 ALA A C 1
ATOM 595 O O . ALA A 1 72 ? 11.459 -4.663 -26.887 1.00 87.62 72 ALA A O 1
ATOM 596 N N . ALA A 1 73 ? 13.034 -3.358 -27.823 1.00 81.88 73 ALA A N 1
ATOM 597 C CA . ALA A 1 73 ? 13.183 -2.461 -26.679 1.00 81.88 73 ALA A CA 1
ATOM 598 C C . ALA A 1 73 ? 11.901 -1.650 -26.407 1.00 81.88 73 ALA A C 1
ATOM 600 O O . ALA A 1 73 ? 11.444 -1.588 -25.265 1.00 81.88 73 ALA A O 1
ATOM 601 N N . ALA A 1 74 ? 11.245 -1.122 -27.448 1.00 82.81 74 ALA A N 1
ATOM 602 C CA . ALA A 1 74 ? 9.973 -0.405 -27.311 1.00 82.81 74 ALA A CA 1
ATOM 603 C C . ALA A 1 74 ? 8.838 -1.290 -26.752 1.00 82.81 74 ALA A C 1
ATOM 605 O O . ALA A 1 74 ? 8.012 -0.831 -25.962 1.00 82.81 74 ALA A O 1
ATOM 606 N N . ALA A 1 75 ? 8.798 -2.580 -27.108 1.00 88.81 75 ALA A N 1
ATOM 607 C CA . ALA A 1 75 ? 7.824 -3.519 -26.548 1.00 88.81 75 ALA A CA 1
ATOM 608 C C . ALA A 1 75 ? 8.045 -3.772 -25.043 1.00 88.81 75 ALA A C 1
ATOM 610 O O . ALA A 1 75 ? 7.073 -3.883 -24.289 1.00 88.81 75 ALA A O 1
ATOM 611 N N . ARG A 1 76 ? 9.310 -3.826 -24.596 1.00 87.38 76 ARG A N 1
ATOM 612 C CA . ARG A 1 76 ? 9.672 -3.950 -23.171 1.00 87.38 76 ARG A CA 1
ATOM 613 C C . ARG A 1 76 ? 9.324 -2.688 -22.387 1.00 87.38 76 ARG A C 1
ATOM 615 O O . ARG A 1 76 ? 8.736 -2.796 -21.316 1.00 87.38 76 ARG A O 1
ATOM 622 N N . GLU A 1 77 ? 9.595 -1.512 -22.950 1.00 84.88 77 GLU A N 1
ATOM 623 C CA . GLU A 1 77 ? 9.183 -0.224 -22.380 1.00 84.88 77 GLU A CA 1
ATOM 624 C C . GLU A 1 77 ? 7.655 -0.174 -22.191 1.00 84.88 77 GLU A C 1
ATOM 626 O O . GLU A 1 77 ? 7.167 0.098 -21.094 1.00 84.88 77 GLU A O 1
ATOM 631 N N . ALA A 1 78 ? 6.879 -0.557 -23.213 1.00 85.56 78 ALA A N 1
ATOM 632 C CA . ALA A 1 78 ? 5.418 -0.602 -23.127 1.00 85.56 78 ALA A CA 1
ATOM 633 C C . ALA A 1 78 ? 4.902 -1.596 -22.067 1.00 85.56 78 ALA A C 1
ATOM 635 O O . ALA A 1 78 ? 3.898 -1.329 -21.402 1.00 85.56 78 ALA A O 1
ATOM 636 N N . ALA A 1 79 ? 5.570 -2.741 -21.889 1.00 86.19 79 ALA A N 1
ATOM 637 C CA . ALA A 1 79 ? 5.246 -3.685 -20.820 1.00 86.19 79 ALA A CA 1
ATOM 638 C C . ALA A 1 79 ? 5.550 -3.101 -19.430 1.00 86.19 79 ALA A C 1
ATOM 640 O O . ALA A 1 79 ? 4.695 -3.164 -18.548 1.00 86.19 79 ALA A O 1
ATOM 641 N N . ALA A 1 80 ? 6.705 -2.455 -19.258 1.00 82.62 80 ALA A N 1
ATOM 642 C CA . ALA A 1 80 ? 7.092 -1.814 -18.003 1.00 82.62 80 ALA A CA 1
ATOM 643 C C . ALA A 1 80 ? 6.163 -0.645 -17.617 1.00 82.62 80 ALA A C 1
ATOM 645 O O . ALA A 1 80 ? 5.901 -0.420 -16.433 1.00 82.62 80 ALA A O 1
ATOM 646 N N . VAL A 1 81 ? 5.622 0.087 -18.597 1.00 84.81 81 VAL A N 1
ATOM 647 C CA . VAL A 1 81 ? 4.606 1.130 -18.365 1.00 84.81 81 VAL A CA 1
ATOM 648 C C . VAL A 1 81 ? 3.278 0.523 -17.900 1.00 84.81 81 VAL A C 1
ATOM 650 O O . VAL A 1 81 ? 2.668 1.031 -16.958 1.00 84.81 81 VAL A O 1
ATOM 653 N N . ARG A 1 82 ? 2.831 -0.588 -18.503 1.00 87.00 82 ARG A N 1
ATOM 654 C CA . ARG A 1 82 ? 1.623 -1.299 -18.043 1.00 87.00 82 ARG A CA 1
ATOM 655 C C . ARG A 1 82 ? 1.775 -1.811 -16.613 1.00 87.00 82 ARG A C 1
ATOM 657 O O . ARG A 1 82 ? 0.866 -1.623 -15.809 1.00 87.00 82 ARG A O 1
ATOM 664 N N . ASP A 1 83 ? 2.926 -2.384 -16.278 1.00 85.19 83 ASP A N 1
ATOM 665 C CA . ASP A 1 83 ? 3.223 -2.834 -14.916 1.00 85.19 83 ASP A CA 1
ATOM 666 C C . ASP A 1 83 ? 3.155 -1.684 -13.899 1.00 85.19 83 ASP A C 1
ATOM 668 O O . ASP A 1 83 ? 2.628 -1.859 -12.799 1.00 85.19 83 ASP A O 1
ATOM 672 N N . ALA A 1 84 ? 3.650 -0.495 -14.258 1.00 79.56 84 ALA A N 1
ATOM 673 C CA . ALA A 1 84 ? 3.558 0.686 -13.400 1.00 79.56 84 ALA A CA 1
ATOM 674 C C . ALA A 1 84 ? 2.100 1.115 -13.157 1.00 79.56 84 ALA A C 1
ATOM 676 O O . ALA A 1 84 ? 1.738 1.456 -12.028 1.00 79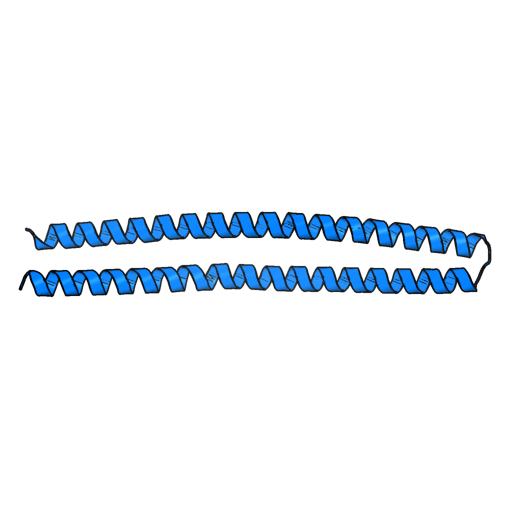.56 84 ALA A O 1
ATO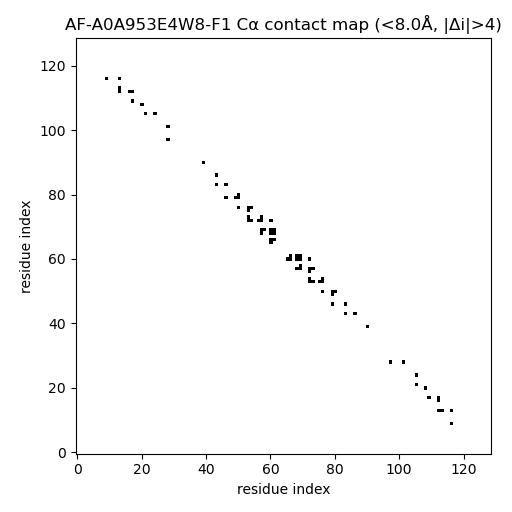M 677 N N . ASN A 1 85 ? 1.248 1.035 -14.183 1.00 86.94 85 ASN A N 1
ATOM 678 C CA . ASN A 1 85 ? -0.182 1.313 -14.037 1.00 86.94 85 ASN A CA 1
ATOM 679 C C . ASN A 1 85 ? -0.868 0.300 -13.105 1.00 86.94 85 ASN A C 1
ATOM 681 O O . ASN A 1 85 ? -1.600 0.716 -12.208 1.00 86.94 85 ASN A O 1
ATOM 685 N N . LEU A 1 86 ? -0.560 -0.997 -13.234 1.00 85.81 86 LEU A N 1
ATOM 686 C CA . LEU A 1 86 ? -1.086 -2.042 -12.343 1.00 85.81 86 LEU A CA 1
ATOM 687 C C . LEU A 1 86 ? -0.668 -1.827 -10.882 1.00 85.81 86 LEU A C 1
ATOM 689 O O . LEU A 1 86 ? -1.471 -1.997 -9.967 1.00 85.81 86 LEU A O 1
ATOM 693 N N . ILE A 1 87 ? 0.581 -1.416 -10.639 1.00 79.31 87 ILE A N 1
ATOM 694 C CA . ILE A 1 87 ? 1.064 -1.109 -9.283 1.00 79.31 87 ILE A CA 1
ATOM 695 C C . ILE A 1 87 ? 0.277 0.051 -8.667 1.00 79.31 87 ILE A C 1
ATOM 697 O O . ILE A 1 87 ? -0.029 0.020 -7.473 1.00 79.31 87 ILE A O 1
ATOM 701 N N . ARG A 1 88 ? -0.074 1.063 -9.467 1.00 83.06 88 ARG A N 1
ATOM 702 C CA . ARG A 1 88 ? -0.893 2.189 -9.011 1.00 83.06 88 ARG A CA 1
ATOM 703 C C . ARG A 1 88 ? -2.309 1.742 -8.643 1.00 83.06 88 ARG A C 1
ATOM 705 O O . ARG A 1 88 ? -2.779 2.096 -7.567 1.00 83.06 88 ARG A O 1
ATOM 712 N N . GLU A 1 89 ? -2.948 0.929 -9.483 1.00 85.31 89 GLU A N 1
ATOM 713 C CA . GLU A 1 89 ? -4.279 0.366 -9.208 1.00 85.31 89 GLU A CA 1
ATOM 714 C C . GLU A 1 89 ? -4.282 -0.492 -7.936 1.00 85.31 89 GLU A C 1
ATOM 716 O O . GLU A 1 89 ? -5.161 -0.346 -7.088 1.00 85.31 89 GLU A O 1
ATOM 721 N N . MET A 1 90 ? -3.254 -1.325 -7.737 1.00 84.56 90 MET A N 1
ATOM 722 C CA . MET A 1 90 ? -3.104 -2.106 -6.506 1.00 84.56 90 MET A CA 1
ATOM 723 C C . MET A 1 90 ? -2.928 -1.227 -5.264 1.00 84.56 90 MET A C 1
ATOM 725 O O . MET A 1 90 ? -3.496 -1.537 -4.217 1.00 84.56 90 MET A O 1
ATOM 729 N N . ALA A 1 91 ? -2.148 -0.145 -5.350 1.00 80.62 91 ALA A 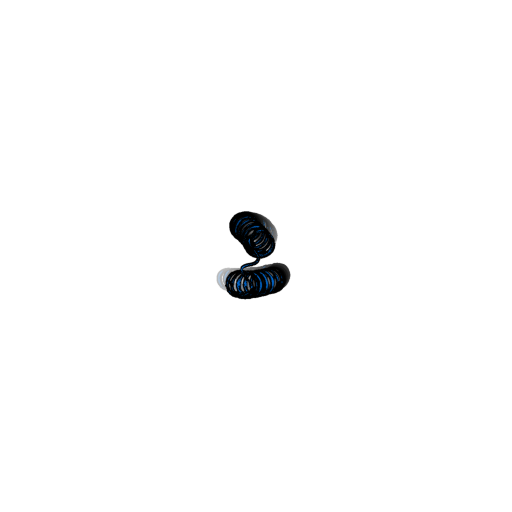N 1
ATOM 730 C CA . ALA A 1 91 ? -1.968 0.782 -4.234 1.00 80.62 91 ALA A CA 1
ATOM 731 C C . ALA A 1 91 ? -3.290 1.471 -3.861 1.00 80.62 91 ALA A C 1
ATOM 733 O O . ALA A 1 91 ? -3.600 1.624 -2.679 1.00 80.62 91 ALA A O 1
ATOM 734 N N . GLU A 1 92 ? -4.096 1.830 -4.858 1.00 86.69 92 GLU A N 1
ATOM 735 C CA . GLU A 1 92 ? -5.410 2.434 -4.655 1.00 86.69 92 GLU A CA 1
ATOM 736 C C . GLU A 1 92 ? -6.414 1.443 -4.052 1.00 86.69 92 GLU A C 1
ATOM 738 O O . GLU A 1 92 ? -7.060 1.763 -3.054 1.00 86.69 92 GLU A O 1
ATOM 743 N N . ALA A 1 93 ? -6.456 0.203 -4.550 1.00 82.25 93 ALA A N 1
ATOM 744 C CA . ALA A 1 93 ? -7.241 -0.873 -3.943 1.00 82.25 93 ALA A CA 1
ATOM 745 C C . ALA A 1 93 ? -6.819 -1.137 -2.485 1.00 82.25 93 ALA A C 1
ATOM 747 O O . ALA A 1 93 ? -7.655 -1.283 -1.596 1.00 82.25 93 ALA A O 1
ATOM 748 N N . THR A 1 94 ? -5.512 -1.131 -2.212 1.00 83.06 94 THR A N 1
ATOM 749 C CA . THR A 1 94 ? -4.970 -1.322 -0.859 1.00 83.06 94 THR A CA 1
ATOM 750 C C . THR A 1 94 ? -5.396 -0.191 0.075 1.00 83.06 94 THR A C 1
ATOM 752 O O . THR A 1 94 ? -5.795 -0.444 1.212 1.00 83.06 94 THR A O 1
ATOM 755 N N . LYS A 1 95 ? -5.358 1.058 -0.400 1.00 82.94 95 LYS A N 1
ATOM 756 C CA . LYS A 1 95 ? -5.842 2.214 0.358 1.00 82.94 95 LYS A CA 1
ATOM 757 C C . LYS A 1 95 ? -7.323 2.058 0.718 1.00 82.94 95 LYS A C 1
ATOM 759 O O . LYS A 1 95 ? -7.668 2.230 1.883 1.00 82.94 95 LYS A O 1
ATOM 764 N N . GLN A 1 96 ? -8.165 1.673 -0.242 1.00 85.44 96 GLN A N 1
ATOM 765 C CA . GLN A 1 96 ? -9.598 1.458 -0.009 1.00 85.44 96 GLN A CA 1
ATOM 766 C C . GLN A 1 96 ? -9.859 0.365 1.039 1.00 85.44 96 GLN A C 1
ATOM 768 O O . GLN A 1 96 ? -10.715 0.533 1.904 1.00 85.44 96 GLN A O 1
ATOM 773 N N . VAL A 1 97 ? -9.085 -0.728 1.020 1.00 84.50 97 VAL A N 1
ATOM 774 C CA . VAL A 1 97 ? -9.179 -1.790 2.039 1.00 84.50 97 VAL A CA 1
ATOM 775 C C . VAL A 1 97 ? -8.824 -1.259 3.430 1.00 84.50 97 VAL A C 1
ATOM 777 O O . VAL A 1 97 ? -9.556 -1.520 4.382 1.00 84.50 97 VAL A O 1
ATOM 780 N N . ILE A 1 98 ? -7.738 -0.489 3.564 1.00 78.56 98 ILE A N 1
ATOM 781 C CA . ILE A 1 98 ? -7.350 0.113 4.852 1.00 78.56 98 ILE A CA 1
ATOM 782 C C . ILE A 1 98 ? -8.444 1.054 5.362 1.00 78.56 98 ILE A C 1
ATOM 784 O O . ILE A 1 98 ? -8.801 0.992 6.536 1.00 78.56 98 ILE A O 1
ATOM 788 N N . GLU A 1 99 ? -8.981 1.910 4.491 1.00 82.88 99 GLU A N 1
ATOM 789 C CA . GLU A 1 99 ? -10.056 2.844 4.838 1.00 82.88 99 GLU A CA 1
ATOM 790 C C . GLU A 1 99 ? -11.324 2.100 5.285 1.00 82.88 99 GLU A C 1
ATOM 792 O O . GLU A 1 99 ? -11.928 2.472 6.290 1.00 82.88 99 GLU A O 1
ATOM 797 N N . SER A 1 100 ? -11.677 0.997 4.616 1.00 85.50 100 SER A N 1
ATOM 798 C CA . SER A 1 100 ? -12.795 0.130 5.010 1.00 85.50 100 SER A CA 1
ATOM 799 C C . SER A 1 100 ? -12.572 -0.503 6.386 1.00 85.50 100 SER A C 1
ATOM 801 O O . SER A 1 100 ? -13.440 -0.428 7.256 1.00 85.50 100 SER A O 1
ATOM 803 N N . ILE A 1 101 ? -11.390 -1.083 6.621 1.00 80.00 101 ILE A N 1
ATOM 804 C CA . ILE A 1 101 ? -11.026 -1.710 7.902 1.00 80.00 101 ILE A CA 1
ATOM 805 C C . ILE A 1 101 ? -11.082 -0.686 9.040 1.00 80.00 101 ILE A C 1
ATOM 807 O O . ILE A 1 101 ? -11.608 -0.984 10.113 1.00 80.00 101 ILE A O 1
ATOM 811 N N . ALA A 1 102 ? -10.574 0.525 8.806 1.00 75.25 102 ALA A N 1
ATOM 812 C CA . ALA A 1 102 ? -10.563 1.593 9.798 1.00 75.25 102 ALA A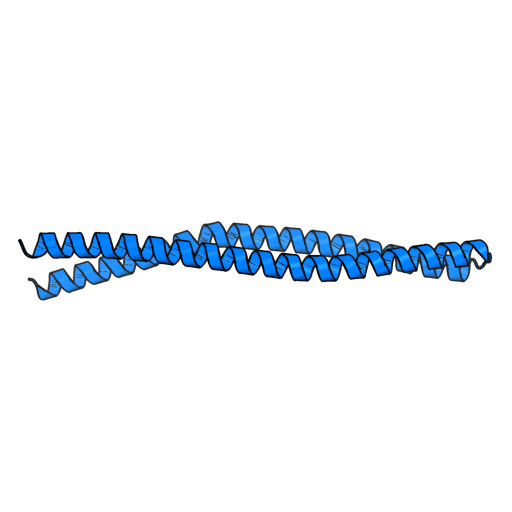 CA 1
ATOM 813 C C . ALA A 1 102 ? -11.973 2.040 10.225 1.00 75.25 102 ALA A C 1
ATOM 815 O O . ALA A 1 102 ? -12.127 2.551 11.330 1.00 75.25 102 ALA A O 1
ATOM 816 N N . LEU A 1 103 ? -12.999 1.841 9.391 1.00 81.94 103 LEU A N 1
ATOM 817 C CA . LEU A 1 103 ? -14.388 2.179 9.715 1.00 81.94 103 LEU A CA 1
ATOM 818 C C . LEU A 1 103 ? -15.153 0.995 10.321 1.00 81.94 103 LEU A C 1
ATOM 820 O O . LEU A 1 103 ? -15.892 1.166 11.293 1.00 81.94 103 LEU A O 1
ATOM 824 N N . GLU A 1 104 ? -14.981 -0.208 9.773 1.00 83.94 104 GLU A N 1
ATOM 825 C CA . GLU A 1 104 ? -15.775 -1.378 10.166 1.00 83.94 104 GLU A CA 1
ATOM 826 C C . GLU A 1 104 ? -15.270 -2.052 11.444 1.00 83.94 104 GLU A C 1
ATOM 828 O O . GLU A 1 104 ? -16.074 -2.450 12.291 1.00 83.94 104 GLU A O 1
ATOM 833 N N . VAL A 1 105 ? -13.949 -2.151 11.631 1.00 80.75 105 VAL A N 1
ATOM 834 C CA . VAL A 1 105 ? -13.378 -2.871 12.778 1.00 80.75 105 VAL A CA 1
ATOM 835 C C . VAL A 1 105 ? -13.667 -2.170 14.109 1.00 80.75 105 VAL A C 1
ATOM 837 O O . VAL A 1 105 ? -14.129 -2.854 15.023 1.00 80.75 105 VAL A O 1
ATOM 840 N N . PRO A 1 106 ? -13.495 -0.840 14.267 1.00 77.38 106 PRO A N 1
ATOM 841 C CA . PRO A 1 106 ? -13.841 -0.174 15.525 1.00 77.38 106 PRO A CA 1
ATOM 842 C C . PRO A 1 106 ? -15.319 -0.323 15.892 1.00 77.38 106 PRO A C 1
ATOM 844 O O . PRO A 1 106 ? -15.649 -0.501 17.065 1.00 77.38 106 PRO A O 1
ATOM 847 N N . LYS A 1 107 ? -16.210 -0.305 14.892 1.00 81.38 107 LYS A N 1
ATOM 848 C CA . LYS A 1 107 ? -17.645 -0.521 15.091 1.00 81.38 107 LYS A CA 1
ATOM 849 C C . LYS A 1 107 ? -17.925 -1.938 15.594 1.00 81.38 107 LYS A C 1
ATOM 851 O O . LYS A 1 107 ? -18.554 -2.087 16.638 1.00 81.38 107 LYS A O 1
ATOM 856 N N . ALA A 1 108 ? -17.409 -2.959 14.907 1.00 79.94 108 ALA A N 1
ATOM 857 C CA . ALA A 1 108 ? -17.579 -4.358 15.304 1.00 79.94 108 ALA A CA 1
ATOM 858 C C . ALA A 1 108 ? -17.016 -4.631 16.710 1.00 79.94 108 ALA A C 1
ATOM 860 O O . ALA A 1 108 ? -17.617 -5.346 17.511 1.00 79.94 108 ALA A O 1
ATOM 861 N N . VAL A 1 109 ? -15.878 -4.015 17.036 1.00 79.88 109 VAL A N 1
ATOM 862 C CA . VAL A 1 109 ? -15.255 -4.097 18.359 1.00 79.88 109 VAL A CA 1
ATOM 863 C C . VAL A 1 109 ? -16.128 -3.439 19.428 1.00 79.88 109 VAL A C 1
ATOM 865 O O . VAL A 1 109 ? -16.355 -4.038 20.477 1.00 79.88 109 VAL A O 1
ATOM 868 N N . SER A 1 110 ? -16.660 -2.242 19.170 1.00 79.69 110 SER A N 1
ATOM 869 C CA . SER A 1 110 ? -17.564 -1.556 20.100 1.00 79.69 110 SER A CA 1
ATOM 870 C C . SER A 1 110 ? -18.846 -2.361 20.352 1.00 79.69 110 SER A C 1
ATOM 872 O O . SER A 1 110 ? -19.251 -2.525 21.504 1.00 79.69 110 SER A O 1
ATOM 874 N N . GLU A 1 111 ? -19.441 -2.937 19.303 1.00 86.31 111 GLU A N 1
ATOM 875 C CA . GLU A 1 111 ? -20.627 -3.799 19.400 1.00 86.31 111 GLU A CA 1
ATOM 876 C C . GLU A 1 111 ? -20.351 -5.068 20.222 1.00 86.31 111 GLU A C 1
ATOM 878 O O . GLU A 1 111 ? -21.138 -5.421 21.103 1.00 86.31 111 GLU A O 1
ATOM 883 N N . ALA A 1 112 ? -19.205 -5.721 20.002 1.00 76.62 112 ALA A N 1
ATOM 884 C CA . ALA A 1 112 ? -18.801 -6.902 20.763 1.00 76.62 112 ALA A CA 1
ATOM 885 C C . ALA A 1 112 ? -18.559 -6.586 22.251 1.00 76.62 112 ALA A C 1
ATOM 887 O O . ALA A 1 112 ? -18.993 -7.341 23.126 1.00 76.62 112 ALA A O 1
ATOM 888 N N . VAL A 1 113 ? -17.908 -5.457 22.557 1.00 81.88 113 VAL A N 1
ATOM 889 C CA . VAL A 1 113 ? -17.676 -5.005 23.940 1.00 81.88 113 VAL A CA 1
ATOM 890 C C . VAL A 1 113 ? -18.998 -4.670 24.635 1.00 81.88 113 VAL A C 1
ATOM 892 O O . VAL A 1 113 ? -19.192 -5.051 25.791 1.00 81.88 113 VAL A O 1
ATOM 895 N N . ALA A 1 114 ? -19.929 -4.011 23.939 1.00 76.75 114 ALA A N 1
ATOM 896 C CA . ALA A 1 114 ? -21.259 -3.728 24.469 1.00 76.75 114 ALA A CA 1
ATOM 897 C C . ALA A 1 114 ? -22.030 -5.023 24.785 1.00 76.75 114 ALA A C 1
ATOM 899 O O . ALA A 1 114 ? -22.543 -5.171 25.894 1.00 76.75 114 ALA A O 1
ATOM 900 N N . ALA A 1 115 ? -22.030 -5.999 23.871 1.00 81.19 115 ALA A N 1
ATOM 901 C CA . ALA A 1 115 ? -22.680 -7.292 24.089 1.00 81.19 115 ALA A CA 1
ATOM 902 C C . ALA A 1 115 ? -22.089 -8.056 25.291 1.00 81.19 115 ALA A C 1
ATOM 904 O O . ALA A 1 115 ? -22.832 -8.620 26.100 1.00 81.19 115 ALA A O 1
ATOM 905 N N . ALA A 1 116 ? -20.762 -8.036 25.453 1.00 75.88 116 ALA A N 1
ATOM 906 C CA . ALA A 1 116 ? -20.086 -8.653 26.593 1.00 75.88 116 ALA A CA 1
ATOM 907 C C . ALA A 1 116 ? -20.424 -7.956 27.927 1.00 75.88 116 ALA A C 1
ATOM 909 O O . ALA A 1 116 ? -20.630 -8.623 28.949 1.00 75.88 116 ALA A O 1
ATOM 910 N N . ALA A 1 117 ? -20.522 -6.622 27.932 1.00 75.50 117 ALA A N 1
ATOM 911 C CA . ALA A 1 117 ? -20.923 -5.851 29.107 1.00 75.50 117 ALA A CA 1
ATOM 912 C C . ALA A 1 117 ? -22.380 -6.141 29.509 1.00 75.50 117 ALA A C 1
ATOM 914 O O . ALA A 1 117 ? -22.649 -6.385 30.688 1.00 75.50 117 ALA A O 1
ATOM 915 N N . ASP A 1 118 ? -23.297 -6.207 28.541 1.00 87.06 118 ASP A N 1
ATOM 916 C CA . ASP A 1 118 ? -24.705 -6.550 28.771 1.00 87.06 118 ASP A CA 1
ATOM 917 C C . ASP A 1 118 ? -24.859 -7.969 29.333 1.00 87.06 118 ASP A C 1
ATOM 919 O O . ASP A 1 118 ? -25.635 -8.204 30.264 1.00 87.06 118 ASP A O 1
ATOM 923 N N . GLN A 1 119 ? -24.098 -8.931 28.802 1.00 86.94 119 GLN A N 1
ATOM 924 C CA . GLN A 1 119 ? -24.088 -10.302 29.309 1.00 86.94 119 GLN A CA 1
ATOM 925 C C . GLN A 1 119 ? -23.555 -10.366 30.747 1.00 86.94 119 GLN A C 1
ATOM 927 O O . GLN A 1 119 ? -24.124 -11.067 31.588 1.00 86.94 119 GLN A O 1
ATOM 932 N N . SER A 1 120 ? -22.527 -9.573 31.056 1.00 80.81 120 SER A N 1
ATOM 933 C CA . SER A 1 120 ? -21.964 -9.470 32.405 1.00 80.81 120 SER A CA 1
ATOM 934 C C . SER A 1 120 ? -22.959 -8.852 33.395 1.00 80.81 120 SER A C 1
ATOM 936 O O . SER A 1 120 ? -23.134 -9.374 34.496 1.00 80.81 120 SER A O 1
ATOM 938 N N . GLN A 1 121 ? -23.673 -7.788 33.008 1.00 78.44 121 GLN A N 1
ATOM 939 C CA . GLN A 1 121 ? -24.719 -7.180 33.841 1.00 78.44 121 GLN A CA 1
ATOM 940 C C . GLN A 1 121 ? -25.867 -8.153 34.124 1.00 78.44 121 GLN A C 1
ATOM 942 O O . GLN A 1 121 ? -26.310 -8.266 35.270 1.00 78.44 121 GLN A O 1
ATOM 947 N N . LYS A 1 122 ? -26.320 -8.897 33.107 1.00 85.56 122 LYS A N 1
ATOM 948 C CA . LYS A 1 122 ? -27.362 -9.924 33.265 1.00 85.56 122 LYS A CA 1
ATOM 949 C C . LYS A 1 122 ? -26.935 -11.018 34.243 1.00 85.56 122 LYS A C 1
ATOM 951 O O . LYS A 1 122 ? -27.717 -11.372 35.122 1.00 85.56 122 LYS A O 1
ATOM 956 N N . ALA A 1 123 ? -25.700 -11.508 34.138 1.00 80.56 123 ALA A N 1
ATOM 957 C CA . ALA A 1 123 ? -25.168 -12.513 35.058 1.00 80.56 12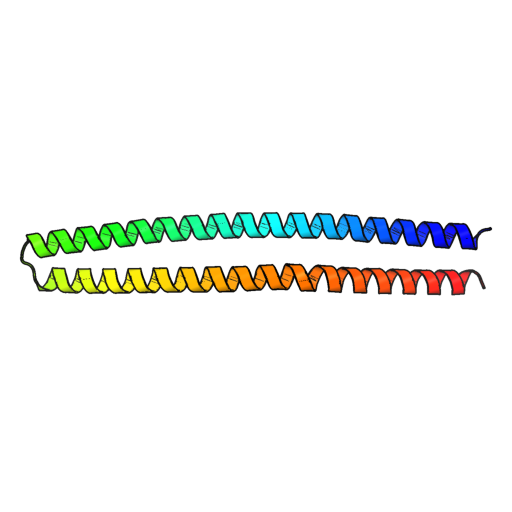3 ALA A CA 1
ATOM 958 C C . ALA A 1 123 ? -25.110 -11.994 36.509 1.00 80.56 123 ALA A C 1
ATOM 960 O O . ALA A 1 123 ? -25.544 -12.677 37.434 1.00 80.56 123 ALA A O 1
ATOM 961 N N . ILE A 1 124 ? -24.652 -10.754 36.718 1.00 75.06 124 ILE A N 1
ATOM 962 C CA . ILE A 1 124 ? -24.616 -10.125 38.050 1.00 75.06 124 ILE A CA 1
ATOM 963 C C . ILE A 1 124 ? -26.031 -9.963 38.625 1.00 75.06 124 ILE A C 1
ATOM 965 O O . ILE A 1 124 ? -26.249 -10.200 39.816 1.00 75.06 124 ILE A O 1
ATOM 969 N N . ALA A 1 125 ? -27.008 -9.587 37.797 1.00 75.38 125 ALA A N 1
ATOM 970 C CA . ALA A 1 125 ? -28.402 -9.474 38.217 1.00 75.38 125 ALA A CA 1
ATOM 971 C C . ALA A 1 125 ? -29.002 -10.831 38.634 1.00 75.38 125 ALA A C 1
ATOM 973 O O . ALA A 1 125 ? -29.738 -10.875 39.613 1.00 75.38 125 ALA A O 1
ATOM 974 N N . GLN A 1 126 ? -28.647 -11.927 37.952 1.00 84.56 126 GLN A N 1
ATOM 975 C CA . GLN A 1 126 ? -29.108 -13.285 38.282 1.00 84.56 126 GLN A CA 1
ATOM 976 C C . GLN A 1 126 ? -28.516 -13.834 39.586 1.00 84.56 126 GLN A C 1
ATOM 978 O O . GLN A 1 126 ? -29.186 -14.583 40.283 1.00 84.56 126 GLN A O 1
ATOM 983 N N . ILE A 1 127 ? -27.276 -13.469 39.923 1.00 77.88 127 ILE A N 1
ATOM 984 C CA . ILE A 1 127 ? -26.612 -13.915 41.163 1.00 77.88 127 ILE A CA 1
ATOM 985 C C . ILE A 1 127 ? -27.075 -13.094 42.381 1.00 77.88 127 ILE A C 1
ATOM 987 O O . ILE A 1 127 ? -26.985 -13.553 43.516 1.00 77.88 127 ILE A O 1
ATOM 991 N N . SER A 1 128 ? -27.513 -11.850 42.161 1.00 70.00 128 SER A N 1
ATOM 992 C CA . SER A 1 128 ? -27.865 -10.900 43.228 1.00 70.00 128 SER A CA 1
ATOM 993 C C . SER A 1 128 ? -29.369 -10.713 43.458 1.00 70.00 128 SER A C 1
ATOM 995 O O . SER A 1 128 ? -29.745 -9.859 44.273 1.00 70.00 128 SER A O 1
ATOM 997 N N . GLY A 1 129 ? -30.203 -11.447 42.719 1.00 51.25 129 GLY A N 1
ATOM 998 C CA . GLY A 1 129 ? -31.634 -11.628 42.979 1.00 51.25 129 GLY A CA 1
ATOM 999 C C . GLY A 1 129 ? -31.864 -12.867 43.827 1.00 51.25 129 GLY A C 1
ATOM 1000 O O . GLY A 1 129 ? -32.758 -12.789 44.693 1.00 51.25 129 GLY A O 1
#

Nearest PDB structures (foldseek):
  6zvr-assembly1_D  TM=5.631E-01  e=7.562E-01  Nostoc punctiforme
  6zw4-assembly1_E  TM=5.021E-01  e=3.576E-01  Nostoc punctiforme
  6zvr-assembly1_C  TM=5.553E-01  e=5.891E-01  Nostoc punctiforme

pLDDT: mean 83.65, std 5.16, range [51.25, 93.38]

Radius of gyration: 28.28 Å; Cα contacts (8 Å, |Δi|>4): 41; chains: 1; bounding box: 55×19×84 Å

Mean predicted aligned error: 8.75 Å

Secondary structure (DSSP, 8-state):
-HHHHHHHHHHHHHHHHHHHHHHHHHHHHHHHHHHHHHHHHHHHHHHHHHHHHHHHHHHHHHHTT-HHHHHHHHHHHHHHHHHHHHHHHHHHHHHHHHHHHHHHHHHHHHHHHHHHHHHHHHHHHHH--

Foldseek 3Di:
DVVVVVVVVLVVVLVVQLVVVVVVLVVVLVVVVVVVVVVLVVVVVVLVVQLVVLVVQLVVCVVVVPPVSNVVSVVSNVVSVVVVVVSVVVVVVVVVVSVVCVPPVSVVSSVVSVVVSVVVVVVVVVVVD